Protein AF-A0A4Y2PK32-F1 (afdb_monomer)

Structure (mmCIF, N/CA/C/O backbone):
data_AF-A0A4Y2PK32-F1
#
_entry.id   AF-A0A4Y2PK32-F1
#
loop_
_atom_site.group_PDB
_atom_site.id
_atom_site.type_symbol
_atom_site.label_atom_id
_atom_site.label_alt_id
_atom_site.label_comp_id
_atom_site.label_asym_id
_atom_site.label_entity_id
_atom_site.label_seq_id
_atom_site.pdbx_PDB_ins_code
_atom_site.Cartn_x
_atom_site.Cartn_y
_atom_site.Cartn_z
_atom_site.occupancy
_atom_site.B_iso_or_equiv
_atom_site.auth_seq_id
_atom_site.auth_comp_id
_atom_site.auth_asym_id
_atom_site.auth_atom_id
_atom_site.pdbx_PDB_model_num
ATOM 1 N N . CYS A 1 1 ? -8.633 -2.587 -7.551 1.00 65.75 1 CYS A N 1
ATOM 2 C CA . CYS A 1 1 ? -8.317 -3.876 -6.896 1.00 65.75 1 CYS 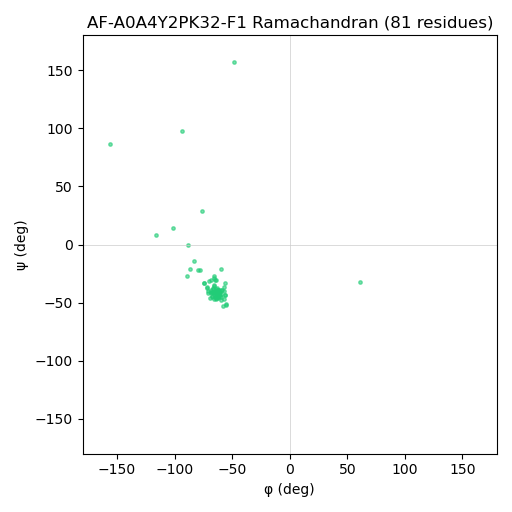A CA 1
ATOM 3 C C . CYS A 1 1 ? -9.591 -4.496 -6.324 1.00 65.75 1 CYS A C 1
ATOM 5 O O . CYS A 1 1 ? -9.893 -4.269 -5.161 1.00 65.75 1 CYS A O 1
ATOM 7 N N . VAL A 1 2 ? -10.351 -5.249 -7.131 1.00 83.19 2 VAL A N 1
ATOM 8 C CA . VAL A 1 2 ? -11.651 -5.816 -6.708 1.00 83.19 2 VAL A CA 1
ATOM 9 C C . VAL A 1 2 ? -11.497 -6.727 -5.481 1.00 83.19 2 VAL A C 1
ATOM 11 O O . VAL A 1 2 ? -12.287 -6.625 -4.550 1.00 83.19 2 VAL A O 1
ATOM 14 N N . GLY A 1 3 ? -10.422 -7.525 -5.421 1.00 84.62 3 GLY A N 1
ATOM 15 C CA . GLY A 1 3 ?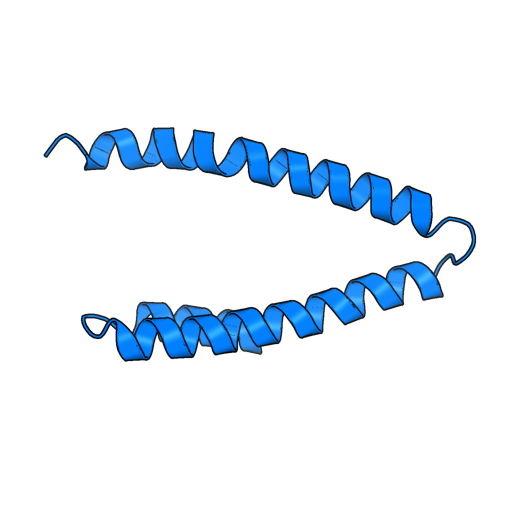 -10.121 -8.389 -4.271 1.00 84.62 3 GLY A CA 1
ATOM 16 C C . GLY A 1 3 ? -9.842 -7.631 -2.965 1.00 84.62 3 GLY A C 1
ATOM 17 O O . GLY A 1 3 ? -10.343 -8.023 -1.918 1.00 84.62 3 GLY A O 1
ATOM 18 N N . TYR A 1 4 ? -9.120 -6.506 -3.021 1.00 87.31 4 TYR A N 1
ATOM 19 C CA . TYR A 1 4 ? -8.874 -5.664 -1.841 1.00 87.31 4 TYR A CA 1
ATOM 20 C C . TYR A 1 4 ? -10.165 -5.004 -1.339 1.00 87.31 4 TYR A C 1
ATOM 22 O O . TYR A 1 4 ? -10.461 -5.046 -0.148 1.00 87.31 4 TYR A O 1
ATOM 30 N N . SER A 1 5 ? -10.968 -4.447 -2.253 1.00 88.44 5 SER A N 1
ATOM 31 C CA . SER A 1 5 ? -12.240 -3.797 -1.914 1.00 88.44 5 SER A CA 1
ATOM 32 C C . SER A 1 5 ? -13.244 -4.777 -1.304 1.00 88.44 5 SER A C 1
ATOM 34 O O . SER A 1 5 ? -13.855 -4.464 -0.287 1.00 88.44 5 SER A O 1
ATOM 36 N N . LEU A 1 6 ? -13.376 -5.978 -1.877 1.00 87.00 6 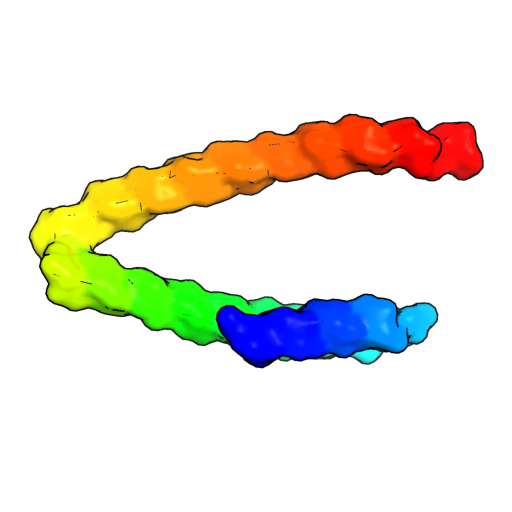LEU A N 1
ATOM 37 C CA . LEU A 1 6 ? -14.222 -7.039 -1.320 1.00 87.00 6 LEU A CA 1
ATOM 38 C C . LEU A 1 6 ? -13.731 -7.496 0.057 1.00 87.00 6 LEU A C 1
ATOM 40 O O . LEU A 1 6 ? -14.543 -7.689 0.958 1.00 87.00 6 LEU A O 1
ATOM 44 N N . GLY A 1 7 ? -12.412 -7.618 0.236 1.00 85.81 7 GLY A N 1
ATOM 45 C CA . GLY A 1 7 ? -11.812 -7.962 1.521 1.00 85.81 7 GLY A CA 1
ATOM 46 C C . GLY A 1 7 ? -12.123 -6.933 2.612 1.00 85.81 7 GLY A C 1
ATOM 47 O O . GLY A 1 7 ? -12.535 -7.315 3.703 1.00 85.81 7 GLY A O 1
ATOM 48 N N . LEU A 1 8 ? -12.025 -5.634 2.307 1.00 85.44 8 LEU A N 1
ATOM 49 C CA . LEU A 1 8 ? -12.370 -4.567 3.255 1.00 85.44 8 LEU A CA 1
ATOM 50 C C . LEU A 1 8 ? -13.865 -4.518 3.586 1.00 85.44 8 LEU A C 1
ATOM 52 O O . LEU A 1 8 ? -14.220 -4.343 4.748 1.00 85.44 8 LEU A O 1
ATOM 56 N N . ILE A 1 9 ? -14.745 -4.709 2.600 1.00 87.38 9 ILE A N 1
ATOM 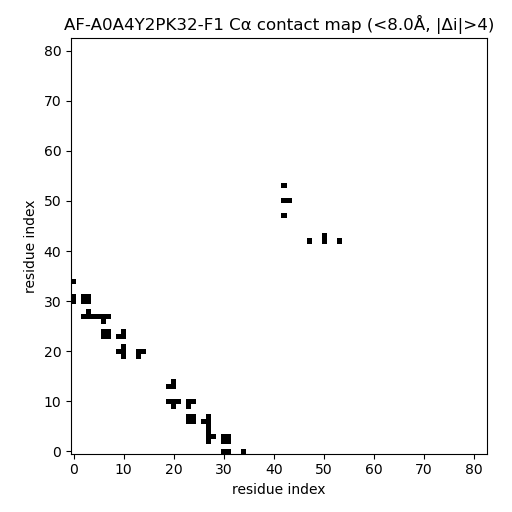57 C CA . ILE A 1 9 ? -16.193 -4.793 2.852 1.00 87.38 9 ILE A CA 1
ATOM 58 C C . ILE A 1 9 ? -16.499 -5.995 3.759 1.00 87.38 9 ILE A C 1
ATOM 60 O O . ILE A 1 9 ? -17.302 -5.882 4.683 1.00 87.38 9 ILE A O 1
ATOM 64 N N . GLY A 1 10 ? -15.810 -7.122 3.553 1.00 82.88 10 GLY A N 1
ATOM 65 C CA . GLY A 1 10 ? -15.899 -8.290 4.429 1.00 82.88 10 GLY A CA 1
ATOM 66 C C . GLY A 1 10 ? -15.446 -8.002 5.863 1.00 82.88 10 GLY A C 1
ATOM 67 O O . GLY A 1 10 ? -16.118 -8.412 6.804 1.00 82.88 10 GLY A O 1
ATOM 68 N N . VAL A 1 11 ? -14.360 -7.243 6.045 1.00 84.31 11 VAL A N 1
ATOM 69 C CA . VAL A 1 11 ? -13.882 -6.803 7.371 1.00 84.31 11 VAL A CA 1
ATOM 70 C C . VAL A 1 11 ? -14.911 -5.915 8.078 1.00 84.31 11 VAL A C 1
ATOM 72 O O . VAL A 1 11 ? -15.132 -6.091 9.274 1.00 84.31 11 VAL A O 1
ATOM 75 N N . MET A 1 12 ? -15.578 -5.015 7.347 1.00 82.38 12 MET A N 1
ATOM 76 C CA . MET A 1 12 ? -16.638 -4.149 7.890 1.00 82.38 12 MET A CA 1
ATOM 77 C C . MET A 1 12 ? -17.863 -4.950 8.363 1.00 82.38 12 MET A C 1
ATOM 79 O O . MET A 1 12 ? -18.524 -4.553 9.319 1.00 82.38 12 MET A O 1
ATOM 83 N N . TYR A 1 13 ? -18.152 -6.092 7.727 1.00 79.50 13 TYR A N 1
ATOM 84 C CA . TYR A 1 13 ? -19.249 -6.990 8.108 1.00 79.50 13 TYR A CA 1
ATOM 85 C C . TYR A 1 13 ? -18.878 -8.016 9.191 1.00 79.50 13 TYR A C 1
ATOM 87 O O . TYR A 1 13 ? -19.770 -8.525 9.866 1.00 79.50 13 TYR A O 1
ATOM 95 N N . ALA A 1 14 ? -17.591 -8.316 9.390 1.00 75.62 14 ALA A N 1
ATOM 96 C CA . ALA A 1 14 ? -17.099 -9.342 10.318 1.00 75.62 14 ALA A CA 1
ATOM 97 C C . ALA A 1 14 ? -17.148 -8.929 11.808 1.00 75.62 14 ALA A C 1
ATOM 99 O O . ALA A 1 14 ? -16.311 -9.366 12.592 1.00 75.62 14 ALA A O 1
ATOM 100 N N . GLY A 1 15 ? -18.085 -8.061 12.200 1.00 67.12 15 GLY A N 1
ATOM 101 C CA . GLY A 1 15 ? -18.169 -7.468 13.538 1.00 67.12 15 GLY A CA 1
ATOM 102 C C . GLY A 1 15 ? -18.059 -8.459 14.713 1.00 67.12 15 GLY A C 1
ATOM 103 O O . GLY A 1 15 ? -18.343 -9.645 14.588 1.00 67.12 15 GLY A O 1
ATOM 104 N N . CYS A 1 16 ? -17.665 -7.929 15.880 1.00 64.62 16 CYS A N 1
ATOM 105 C CA . CYS A 1 16 ? -17.446 -8.589 17.185 1.00 64.62 16 CYS A CA 1
ATOM 106 C C . CYS A 1 16 ? -16.362 -9.694 17.242 1.00 64.62 16 CYS A C 1
ATOM 108 O O . CYS A 1 16 ? -15.652 -9.793 18.245 1.00 64.62 16 CYS A O 1
ATOM 110 N N . ASP A 1 17 ? -16.142 -10.458 16.170 1.00 78.62 17 ASP A N 1
ATOM 111 C CA . ASP A 1 17 ? -15.161 -11.547 16.132 1.00 78.62 17 ASP A CA 1
ATOM 112 C C . ASP A 1 17 ? -13.795 -11.089 15.589 1.00 78.62 17 ASP A C 1
ATOM 114 O O . ASP A 1 17 ? -13.530 -11.036 14.383 1.00 78.62 17 ASP A O 1
ATOM 118 N N . ARG A 1 18 ? -12.871 -10.783 16.513 1.00 77.50 18 ARG A N 1
ATOM 119 C CA . ARG A 1 18 ? -11.500 -10.331 16.189 1.00 77.50 18 ARG A CA 1
ATOM 120 C C . ARG A 1 18 ? -10.733 -11.315 15.305 1.00 77.50 18 ARG A C 1
ATOM 122 O O . ARG A 1 18 ? -9.913 -10.889 14.494 1.00 77.50 18 ARG A O 1
ATOM 129 N N . MET A 1 19 ? -10.982 -12.616 15.455 1.00 85.69 19 MET A N 1
ATOM 130 C CA . MET A 1 19 ? -10.255 -13.644 14.710 1.00 85.69 19 MET A CA 1
ATOM 131 C C . MET A 1 19 ? -10.611 -13.629 13.222 1.00 85.69 19 MET A C 1
ATOM 133 O O . MET A 1 19 ? -9.715 -13.612 12.378 1.00 85.69 19 MET A O 1
ATOM 137 N N . TRP A 1 20 ? -11.903 -13.555 12.897 1.00 82.81 20 TRP A N 1
ATOM 138 C CA . TRP A 1 20 ? -12.370 -13.477 11.513 1.00 82.81 20 TRP A CA 1
ATOM 139 C C . TRP A 1 20 ? -11.969 -12.159 10.856 1.00 82.81 20 TRP A C 1
ATOM 141 O O . TRP A 1 20 ? -11.419 -12.172 9.755 1.00 82.81 20 TRP A O 1
ATOM 151 N N . SER A 1 21 ? -12.135 -11.034 11.555 1.00 85.56 21 SER A N 1
ATOM 152 C CA . SER A 1 21 ? -11.733 -9.717 11.046 1.00 85.56 21 SER A CA 1
ATOM 153 C C . SER A 1 21 ? -10.246 -9.672 10.655 1.00 85.56 21 SER A C 1
ATOM 155 O O . SER A 1 21 ? -9.901 -9.219 9.562 1.00 85.56 21 SER A O 1
ATOM 157 N N . ASN A 1 22 ? -9.362 -10.244 11.483 1.00 87.75 22 ASN A N 1
ATOM 158 C CA . ASN A 1 22 ? -7.927 -10.274 11.200 1.00 87.75 22 ASN A CA 1
ATOM 159 C C . ASN A 1 22 ? -7.576 -11.158 9.989 1.00 87.75 22 ASN A C 1
ATOM 161 O O . ASN A 1 22 ? -6.759 -10.769 9.157 1.00 87.75 22 ASN A O 1
ATOM 165 N N . ILE A 1 23 ? -8.212 -12.326 9.846 1.00 89.19 23 ILE A N 1
ATOM 166 C CA . ILE A 1 23 ? -7.979 -13.227 8.702 1.00 89.19 23 ILE A CA 1
ATOM 167 C C . ILE A 1 23 ? -8.412 -12.561 7.390 1.00 89.19 23 ILE A C 1
ATOM 169 O O . ILE A 1 23 ? -7.653 -12.561 6.418 1.00 89.19 23 ILE A O 1
ATOM 173 N N . LEU A 1 24 ? -9.601 -11.948 7.362 1.00 85.56 24 LEU A N 1
ATOM 174 C CA . LEU A 1 24 ? -10.082 -11.227 6.181 1.00 85.56 24 LEU A CA 1
ATOM 175 C C . LEU A 1 24 ? -9.190 -10.023 5.841 1.00 85.56 24 LEU A C 1
ATOM 177 O O . LEU A 1 24 ? -8.922 -9.785 4.661 1.00 85.56 24 LEU A O 1
ATOM 181 N N . ALA A 1 25 ? -8.671 -9.313 6.846 1.00 87.38 25 ALA A N 1
ATOM 182 C CA . ALA A 1 25 ? -7.736 -8.209 6.641 1.00 87.38 25 ALA A CA 1
ATOM 183 C C . ALA A 1 25 ? -6.403 -8.674 6.025 1.00 87.38 25 ALA A C 1
ATOM 185 O O . ALA A 1 25 ? -5.900 -8.028 5.104 1.00 87.38 25 ALA A O 1
ATOM 186 N N . ILE A 1 26 ? -5.857 -9.813 6.471 1.00 90.62 26 ILE A N 1
ATOM 187 C CA . ILE A 1 26 ? -4.631 -10.403 5.900 1.00 90.62 26 ILE A CA 1
ATOM 188 C C . ILE A 1 26 ? -4.849 -10.777 4.431 1.00 90.62 26 ILE A C 1
ATOM 190 O O . ILE A 1 26 ? -4.018 -10.454 3.581 1.00 90.62 26 ILE A O 1
ATOM 194 N N . ILE A 1 27 ? -5.978 -11.418 4.115 1.00 89.44 27 ILE A N 1
ATOM 195 C CA . ILE A 1 27 ? -6.316 -11.797 2.736 1.00 89.44 27 ILE A CA 1
ATOM 196 C C . ILE A 1 27 ? -6.464 -10.545 1.864 1.00 89.44 27 ILE A C 1
ATOM 198 O O . ILE A 1 27 ? -5.900 -10.488 0.770 1.00 89.44 27 ILE A O 1
ATOM 202 N N . ALA A 1 28 ? -7.163 -9.518 2.358 1.00 88.88 28 ALA A N 1
ATOM 203 C CA . ALA A 1 28 ? -7.319 -8.246 1.659 1.00 88.88 28 ALA A CA 1
ATOM 204 C C . ALA A 1 28 ? -5.953 -7.604 1.360 1.00 88.88 28 ALA A C 1
ATOM 206 O O . ALA A 1 28 ? -5.646 -7.324 0.200 1.00 88.88 28 ALA A O 1
ATOM 207 N N . MET A 1 29 ? -5.105 -7.436 2.381 1.00 88.75 29 MET A N 1
ATOM 208 C CA . MET A 1 29 ? -3.739 -6.908 2.245 1.00 88.75 29 MET A CA 1
ATOM 209 C C . MET A 1 29 ? -2.893 -7.732 1.262 1.00 88.75 29 MET A C 1
ATOM 211 O O . MET A 1 29 ? -2.142 -7.159 0.473 1.00 88.75 29 MET A O 1
ATOM 215 N N . GLY A 1 30 ? -3.063 -9.057 1.232 1.00 91.19 30 GLY A N 1
ATOM 216 C CA . GLY A 1 30 ? -2.426 -9.927 0.240 1.00 91.19 30 GLY A CA 1
ATOM 217 C C . GLY A 1 30 ? -2.770 -9.529 -1.200 1.00 91.19 30 GLY A C 1
ATOM 218 O O . GLY A 1 30 ? -1.875 -9.357 -2.029 1.00 91.19 30 GLY A O 1
ATOM 219 N N . PHE A 1 31 ? -4.052 -9.282 -1.493 1.00 89.81 31 PHE A N 1
ATOM 220 C CA . PHE A 1 31 ? -4.485 -8.781 -2.806 1.00 89.81 31 PHE A CA 1
ATOM 221 C C . PHE A 1 31 ? -3.957 -7.375 -3.127 1.00 89.81 31 PHE A C 1
ATOM 223 O O . PHE A 1 31 ? -3.734 -7.066 -4.301 1.00 89.81 31 PHE A O 1
ATOM 230 N N . ALA A 1 32 ? -3.741 -6.522 -2.121 1.00 88.50 32 ALA A N 1
ATOM 231 C CA . ALA A 1 32 ? -3.094 -5.225 -2.325 1.00 88.50 32 ALA A CA 1
ATOM 232 C C . ALA A 1 32 ? -1.619 -5.382 -2.737 1.00 88.50 32 ALA A C 1
ATOM 234 O O . ALA A 1 32 ? -1.171 -4.699 -3.660 1.00 88.50 32 ALA A O 1
ATOM 235 N N . GLY A 1 33 ? -0.894 -6.326 -2.127 1.00 86.94 33 GLY A N 1
ATOM 236 C CA . GLY A 1 33 ? 0.490 -6.649 -2.491 1.00 86.94 33 GLY A CA 1
ATOM 237 C C . GLY A 1 33 ? 0.637 -7.104 -3.946 1.00 86.94 33 GLY A C 1
ATOM 238 O O . GLY A 1 33 ? 1.514 -6.618 -4.660 1.00 86.94 33 GLY A O 1
ATOM 239 N N . PHE A 1 34 ? -0.279 -7.951 -4.431 1.00 85.75 34 PHE A N 1
ATOM 240 C CA . PHE A 1 34 ? -0.297 -8.369 -5.840 1.00 85.75 34 PHE A CA 1
ATOM 241 C C . PHE A 1 34 ? -0.475 -7.196 -6.811 1.00 85.75 34 PHE A C 1
ATOM 243 O O . PHE A 1 34 ? 0.195 -7.138 -7.842 1.00 85.75 34 PHE A O 1
ATOM 250 N N . ALA A 1 35 ? -1.351 -6.242 -6.485 1.00 87.12 35 ALA A N 1
ATOM 251 C CA . ALA A 1 35 ? -1.554 -5.059 -7.317 1.00 87.12 35 ALA A CA 1
ATOM 252 C C . ALA A 1 35 ? -0.311 -4.154 -7.349 1.00 87.12 35 ALA A C 1
ATOM 254 O O . ALA A 1 35 ? 0.037 -3.614 -8.399 1.00 87.12 35 ALA A O 1
ATOM 255 N N . TYR A 1 36 ? 0.381 -4.024 -6.215 1.00 86.06 36 TYR A N 1
ATOM 256 C CA . TYR A 1 36 ? 1.583 -3.203 -6.106 1.00 86.06 36 TYR A CA 1
ATOM 257 C C . TYR A 1 36 ? 2.735 -3.724 -6.976 1.00 86.06 36 TYR A C 1
ATOM 259 O O . TYR A 1 36 ? 3.377 -2.936 -7.674 1.00 86.06 36 TYR A O 1
ATOM 267 N N . CYS A 1 37 ? 2.945 -5.046 -7.013 1.00 87.12 37 CYS A N 1
ATOM 268 C CA . CYS A 1 37 ? 3.922 -5.659 -7.916 1.00 87.12 37 CYS A CA 1
ATOM 269 C C . CYS A 1 37 ? 3.652 -5.294 -9.383 1.00 87.12 37 CYS A C 1
ATOM 271 O O . CYS A 1 37 ? 4.580 -4.910 -10.089 1.00 87.12 37 CYS A O 1
ATOM 273 N N . GLY A 1 38 ? 2.389 -5.335 -9.822 1.00 87.50 38 GLY A N 1
ATOM 274 C CA . GLY A 1 38 ? 2.015 -4.963 -11.191 1.00 87.50 38 GLY A CA 1
ATOM 275 C C . GLY A 1 38 ? 2.332 -3.502 -11.527 1.00 87.50 38 GLY A C 1
ATOM 276 O O . GLY A 1 38 ? 2.870 -3.221 -12.597 1.00 87.50 38 GLY A O 1
ATOM 277 N N . CYS A 1 39 ? 2.068 -2.576 -10.602 1.00 83.88 39 CYS A N 1
ATOM 278 C CA . CYS A 1 39 ? 2.403 -1.161 -10.787 1.00 83.88 39 CYS A CA 1
ATOM 279 C C . CYS A 1 39 ? 3.916 -0.929 -10.901 1.00 83.88 39 CYS A C 1
ATOM 281 O O . CYS A 1 39 ? 4.347 -0.164 -11.762 1.00 83.88 39 CYS A O 1
ATOM 283 N N . MET A 1 40 ? 4.727 -1.603 -10.076 1.00 85.38 40 MET A N 1
ATOM 284 C CA . MET A 1 40 ? 6.189 -1.527 -10.194 1.00 85.38 40 MET A CA 1
ATOM 285 C C . MET A 1 40 ? 6.670 -2.049 -11.554 1.00 85.38 40 MET A C 1
ATOM 287 O O . MET A 1 40 ? 7.502 -1.403 -12.189 1.00 85.38 40 MET A O 1
ATOM 291 N N . THR A 1 41 ? 6.125 -3.176 -12.026 1.00 86.25 41 THR A N 1
ATOM 292 C CA . THR A 1 41 ? 6.495 -3.756 -13.326 1.00 86.25 41 THR A CA 1
ATOM 293 C C . THR A 1 41 ? 6.087 -2.865 -14.507 1.00 86.25 41 THR A C 1
ATOM 295 O O . THR A 1 41 ? 6.824 -2.759 -15.482 1.00 86.25 41 THR A O 1
ATOM 298 N N . ALA A 1 42 ? 4.956 -2.163 -14.420 1.00 87.62 42 ALA A N 1
ATOM 299 C CA . ALA A 1 42 ? 4.515 -1.257 -15.482 1.00 87.62 42 ALA A CA 1
ATOM 300 C C . ALA A 1 42 ? 5.452 -0.045 -15.670 1.00 87.62 42 ALA A C 1
ATOM 302 O O . ALA A 1 42 ? 5.683 0.395 -16.794 1.00 87.62 42 ALA A O 1
ATOM 303 N N . VAL A 1 43 ? 6.031 0.486 -14.585 1.00 80.88 43 VAL A N 1
ATOM 304 C CA . VAL A 1 43 ? 6.949 1.641 -14.652 1.00 80.88 43 VAL A CA 1
ATOM 305 C C . VAL A 1 43 ? 8.293 1.260 -15.278 1.00 80.88 43 VAL A C 1
ATOM 307 O O . VAL A 1 43 ? 8.844 2.023 -16.076 1.00 80.88 43 VAL A O 1
ATOM 310 N N . ILE A 1 44 ? 8.814 0.077 -14.938 1.00 87.12 44 ILE A N 1
ATOM 311 C CA . ILE A 1 44 ? 10.072 -0.430 -15.510 1.00 87.12 44 ILE A CA 1
ATOM 312 C C . ILE A 1 44 ? 9.926 -0.807 -16.988 1.00 87.12 44 ILE A C 1
ATOM 314 O O . ILE A 1 44 ? 10.887 -0.640 -17.734 1.00 87.12 44 ILE A O 1
ATOM 318 N N . ASP A 1 45 ? 8.743 -1.262 -17.411 1.00 86.75 45 ASP A N 1
ATOM 319 C CA . ASP A 1 45 ? 8.449 -1.573 -18.814 1.00 86.75 45 ASP A CA 1
ATOM 320 C C . ASP A 1 45 ? 8.403 -0.300 -19.676 1.00 86.75 45 ASP A C 1
ATOM 322 O O . ASP A 1 45 ? 8.981 -0.245 -20.759 1.00 86.75 45 ASP A O 1
ATOM 326 N N . MET A 1 46 ? 7.799 0.772 -19.153 1.00 83.00 46 MET A N 1
ATOM 327 C CA . MET A 1 46 ? 7.643 2.031 -19.886 1.00 83.00 46 MET A CA 1
ATOM 328 C C . MET A 1 46 ? 8.948 2.843 -19.996 1.00 83.00 46 MET A C 1
ATOM 330 O O . MET A 1 46 ? 9.156 3.540 -20.990 1.00 83.00 46 MET A O 1
ATOM 334 N N . SER A 1 47 ? 9.832 2.793 -18.988 1.00 80.81 47 SER A N 1
ATOM 335 C CA . SER A 1 47 ? 11.112 3.525 -19.011 1.00 80.81 47 SER A CA 1
ATOM 336 C C . SER A 1 47 ? 12.176 2.898 -18.092 1.00 80.81 47 SER A C 1
ATOM 338 O O . SER A 1 47 ? 12.366 3.340 -16.955 1.00 80.81 47 SER A O 1
ATOM 340 N N . PRO A 1 48 ? 12.948 1.902 -18.564 1.00 76.44 48 PRO A N 1
ATOM 341 C CA . PRO A 1 48 ? 13.931 1.223 -17.716 1.00 76.44 48 PRO A CA 1
ATOM 342 C C . PRO A 1 48 ? 15.074 2.149 -17.266 1.00 76.44 48 PRO A C 1
ATOM 344 O O . PRO A 1 48 ? 15.638 1.963 -16.191 1.00 76.44 48 PRO A O 1
ATOM 347 N N . THR A 1 49 ? 15.399 3.185 -18.046 1.00 82.69 49 THR A N 1
ATOM 348 C CA . THR A 1 49 ? 16.492 4.131 -17.755 1.00 82.69 49 THR A CA 1
ATOM 349 C C . THR A 1 49 ? 16.131 5.203 -16.724 1.00 82.69 49 THR A C 1
ATOM 351 O O . THR A 1 49 ? 17.028 5.753 -16.090 1.00 82.69 49 THR A O 1
ATOM 354 N N . PHE A 1 50 ? 14.840 5.494 -16.529 1.00 82.44 50 PHE A N 1
ATOM 355 C CA . PHE A 1 50 ? 14.346 6.505 -15.581 1.00 82.44 50 PHE A CA 1
ATOM 356 C C . PHE A 1 50 ? 13.496 5.885 -14.454 1.00 82.44 50 PHE A C 1
ATOM 358 O O . PHE A 1 50 ? 12.921 6.587 -13.626 1.00 82.44 50 PHE A O 1
ATOM 365 N N . ALA A 1 51 ? 13.442 4.552 -14.371 1.00 81.56 51 ALA A N 1
ATOM 366 C CA . ALA A 1 51 ? 12.633 3.840 -13.386 1.00 81.56 51 ALA A CA 1
ATOM 367 C C . ALA A 1 51 ? 12.975 4.222 -11.934 1.00 81.56 51 ALA A C 1
ATOM 369 O O . ALA A 1 51 ? 12.079 4.413 -11.112 1.00 81.56 51 ALA A O 1
ATOM 370 N N . GLY A 1 52 ? 14.266 4.390 -11.621 1.00 83.69 52 GLY A N 1
ATOM 371 C CA . GLY A 1 52 ? 14.721 4.713 -10.265 1.00 83.69 52 GLY A CA 1
ATOM 372 C C . GLY A 1 52 ? 14.273 6.095 -9.782 1.00 83.69 52 GLY A C 1
ATOM 373 O O . GLY A 1 52 ? 13.812 6.239 -8.651 1.00 83.69 52 GLY A O 1
ATOM 374 N N . THR A 1 53 ? 14.349 7.113 -10.639 1.00 89.00 53 THR A N 1
ATOM 375 C CA . THR A 1 53 ? 13.931 8.482 -10.301 1.00 89.00 53 THR A CA 1
ATOM 376 C C . THR A 1 53 ? 12.412 8.584 -10.175 1.00 89.00 53 THR A C 1
ATOM 378 O O . THR A 1 53 ? 11.929 9.184 -9.217 1.00 89.00 53 THR A O 1
ATOM 381 N N . VAL A 1 54 ? 11.647 7.948 -11.069 1.00 87.25 54 VAL A N 1
ATOM 382 C CA . VAL A 1 54 ? 10.170 7.922 -11.002 1.00 87.25 54 VAL A CA 1
ATOM 383 C C . VAL A 1 54 ? 9.680 7.196 -9.751 1.00 87.25 54 VAL A C 1
ATOM 385 O O . VAL A 1 54 ? 8.787 7.694 -9.059 1.00 87.25 54 VAL A O 1
ATOM 388 N N . MET A 1 55 ? 10.274 6.047 -9.416 1.00 86.62 55 MET A N 1
ATOM 389 C CA . MET A 1 55 ? 9.935 5.329 -8.184 1.00 86.62 55 MET A CA 1
ATOM 390 C C . MET A 1 55 ? 10.351 6.094 -6.927 1.00 86.62 55 MET A C 1
ATOM 392 O O . MET A 1 55 ? 9.607 6.088 -5.944 1.00 86.62 55 MET A O 1
ATOM 396 N N . GLY A 1 56 ? 11.496 6.780 -6.959 1.00 90.00 56 GLY A N 1
ATOM 397 C CA . GLY A 1 56 ? 11.933 7.659 -5.877 1.00 90.00 56 GLY A CA 1
ATOM 398 C C . GLY A 1 56 ? 10.932 8.785 -5.619 1.00 90.00 56 GLY A C 1
ATOM 399 O O . GLY A 1 56 ? 10.505 8.969 -4.482 1.00 90.00 56 GLY A O 1
ATOM 400 N N . LEU A 1 57 ? 10.485 9.469 -6.679 1.00 91.50 57 LEU A N 1
ATOM 401 C CA . LEU A 1 57 ? 9.460 10.516 -6.596 1.00 91.50 57 LEU A CA 1
ATOM 402 C C . LEU A 1 57 ? 8.106 9.976 -6.114 1.00 91.50 57 LEU A C 1
ATOM 404 O O . LEU A 1 57 ? 7.436 10.594 -5.293 1.00 91.50 57 LEU A O 1
ATOM 408 N N . SER A 1 58 ? 7.700 8.800 -6.590 1.00 90.00 58 SER A N 1
ATOM 409 C CA . SER A 1 58 ? 6.449 8.171 -6.146 1.00 90.00 58 SER A CA 1
ATOM 410 C C . SER A 1 58 ? 6.497 7.815 -4.658 1.00 90.00 58 SER A C 1
ATOM 412 O O . SER A 1 58 ? 5.525 8.020 -3.932 1.00 90.00 58 SER A O 1
ATOM 414 N N . SER A 1 59 ? 7.646 7.324 -4.186 1.00 90.38 59 SER A N 1
ATOM 415 C CA . SER A 1 59 ? 7.839 6.930 -2.788 1.00 90.38 59 SER A CA 1
ATOM 416 C C . SER A 1 59 ? 7.915 8.134 -1.853 1.00 90.38 59 SER A C 1
ATOM 418 O O . SER A 1 59 ? 7.383 8.068 -0.747 1.00 90.38 59 SER A O 1
ATOM 420 N N . THR A 1 60 ? 8.519 9.251 -2.279 1.00 93.81 60 THR A N 1
ATOM 421 C CA . THR A 1 60 ? 8.509 10.486 -1.480 1.00 93.81 60 THR A CA 1
ATOM 422 C C . THR A 1 60 ? 7.097 11.036 -1.341 1.00 93.81 60 THR A C 1
ATOM 424 O O . THR A 1 60 ? 6.686 11.313 -0.218 1.00 93.81 60 THR A O 1
ATOM 427 N N . LEU A 1 61 ? 6.316 11.094 -2.426 1.00 93.75 61 LEU A N 1
ATOM 428 C CA . LEU A 1 61 ? 4.908 11.510 -2.364 1.00 93.75 61 LEU A CA 1
ATOM 429 C C . LEU A 1 61 ? 4.076 10.592 -1.454 1.00 93.75 61 LEU A C 1
ATOM 431 O O . LEU A 1 61 ? 3.338 11.083 -0.598 1.0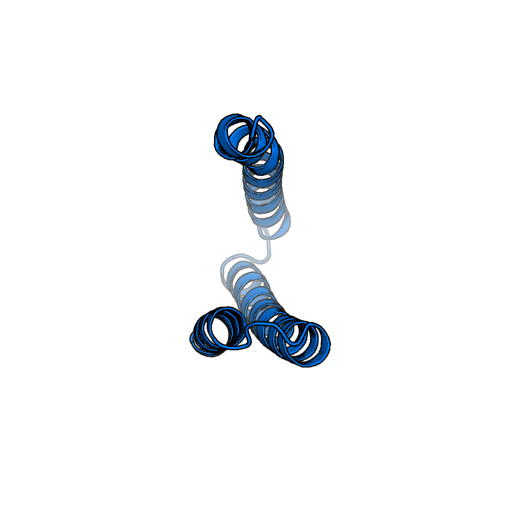0 93.75 61 LEU A O 1
ATOM 435 N N . ALA A 1 62 ? 4.240 9.272 -1.585 1.00 91.00 62 ALA A N 1
ATOM 436 C CA . ALA A 1 62 ? 3.551 8.293 -0.743 1.00 91.00 62 ALA A CA 1
ATOM 437 C C . ALA A 1 62 ? 3.958 8.397 0.740 1.00 91.00 62 ALA A C 1
ATOM 439 O O . ALA A 1 62 ? 3.123 8.268 1.641 1.00 91.00 62 ALA A O 1
ATOM 440 N N . SER A 1 63 ? 5.237 8.659 1.018 1.00 94.12 63 SER A N 1
ATOM 441 C CA . SER A 1 63 ? 5.722 8.869 2.383 1.00 94.12 63 SER A CA 1
ATOM 442 C C . SER A 1 63 ? 5.177 10.170 2.972 1.00 94.12 63 SER A C 1
ATOM 444 O O . SER A 1 63 ? 4.794 10.192 4.141 1.00 94.12 63 SER A O 1
ATOM 446 N N . THR A 1 64 ? 5.091 11.241 2.177 1.00 95.06 64 THR A N 1
ATOM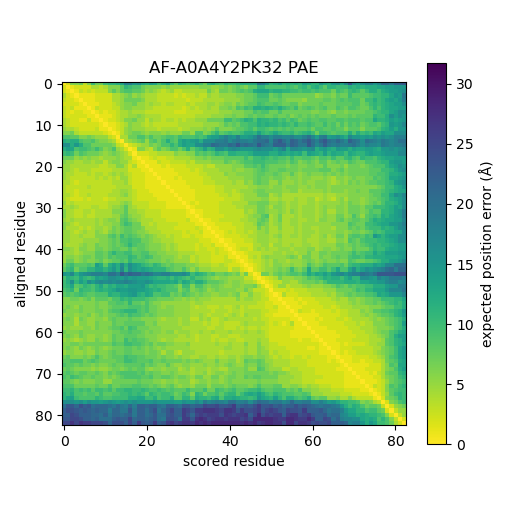 447 C CA . T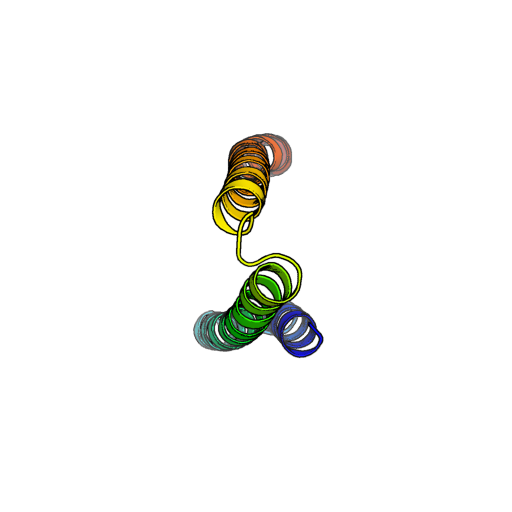HR A 1 64 ? 4.505 12.515 2.611 1.00 95.06 64 THR A CA 1
ATOM 448 C C . THR A 1 64 ? 3.029 12.348 2.964 1.00 95.06 64 THR A C 1
ATOM 450 O O . THR A 1 64 ? 2.618 12.775 4.042 1.00 95.06 64 THR A O 1
ATOM 453 N N . SER A 1 65 ? 2.237 11.665 2.129 1.00 92.88 65 SER A N 1
ATOM 454 C CA . SER A 1 65 ? 0.826 11.401 2.445 1.00 92.88 65 SER A CA 1
ATOM 455 C C . SER A 1 65 ? 0.664 10.541 3.699 1.00 92.88 65 SER A C 1
ATOM 457 O O . SER A 1 65 ? -0.208 10.811 4.523 1.00 92.88 65 SER A O 1
ATOM 459 N N . SER A 1 66 ? 1.535 9.543 3.880 1.00 92.00 66 SER A N 1
ATOM 460 C CA . SER A 1 66 ? 1.498 8.652 5.047 1.00 92.00 66 SER A CA 1
ATOM 461 C C . SER A 1 66 ? 1.866 9.369 6.345 1.00 92.00 66 SER A C 1
ATOM 463 O O . SER A 1 66 ? 1.342 9.020 7.394 1.00 92.00 66 SER A O 1
ATOM 465 N N . PHE A 1 67 ? 2.727 10.387 6.285 1.00 93.56 67 PHE A N 1
ATOM 466 C CA . PHE A 1 67 ? 3.074 11.212 7.444 1.00 93.56 67 PHE A CA 1
ATOM 467 C C . PHE A 1 67 ? 1.927 12.141 7.869 1.00 93.56 67 PHE A C 1
ATOM 469 O O . PHE A 1 67 ? 1.694 12.342 9.059 1.00 93.56 67 PHE A O 1
ATOM 476 N N . ILE A 1 68 ? 1.182 12.683 6.902 1.00 94.19 68 ILE A N 1
ATOM 477 C CA . ILE A 1 68 ? 0.062 13.606 7.153 1.00 94.19 68 ILE A CA 1
ATOM 478 C C . ILE A 1 68 ? -1.166 12.859 7.695 1.00 94.19 68 ILE A C 1
ATOM 480 O O . ILE A 1 68 ? -1.911 13.392 8.517 1.00 94.19 68 ILE A O 1
ATOM 484 N N . PHE A 1 69 ? -1.367 11.612 7.268 1.00 92.50 69 PHE A N 1
ATOM 485 C CA . PHE A 1 69 ? -2.528 10.801 7.631 1.00 92.50 69 PHE A CA 1
ATOM 486 C C . PHE A 1 69 ? -2.760 10.630 9.151 1.00 92.50 69 PHE A C 1
ATOM 488 O O . PHE A 1 69 ? -3.862 10.939 9.596 1.00 92.50 69 PHE A O 1
ATOM 495 N N . PRO A 1 70 ? -1.787 10.206 9.986 1.00 90.25 70 PRO A N 1
ATOM 496 C CA . PRO A 1 70 ? -1.997 10.057 11.428 1.00 90.25 70 PRO A CA 1
ATOM 497 C C . PRO A 1 70 ? -2.245 11.390 12.140 1.00 90.25 70 PRO A C 1
ATOM 499 O O . PRO A 1 70 ? -2.964 11.413 13.133 1.00 90.25 70 PRO A O 1
ATOM 502 N N . VAL A 1 71 ? -1.703 12.501 11.631 1.00 90.88 71 VAL A N 1
ATOM 503 C CA . VAL A 1 71 ? -2.006 13.841 12.157 1.00 90.88 71 VAL A CA 1
ATOM 504 C C . VAL A 1 71 ? -3.478 14.172 11.910 1.00 90.88 71 VAL A C 1
ATOM 506 O O . VAL A 1 71 ? -4.179 14.580 12.832 1.00 90.88 71 VAL A O 1
ATOM 509 N N . LEU A 1 72 ? -3.969 13.929 10.691 1.00 90.12 72 LEU A N 1
ATOM 510 C CA . LEU A 1 72 ? -5.369 14.149 10.327 1.00 90.12 72 LEU A CA 1
ATOM 511 C C . LEU A 1 72 ? -6.326 13.232 11.105 1.00 90.12 72 LEU A C 1
ATOM 513 O O . LEU A 1 72 ? -7.319 13.708 11.645 1.00 90.12 72 LEU A O 1
ATOM 517 N N . VAL A 1 73 ? -6.016 11.935 11.198 1.00 90.75 73 VAL A N 1
ATOM 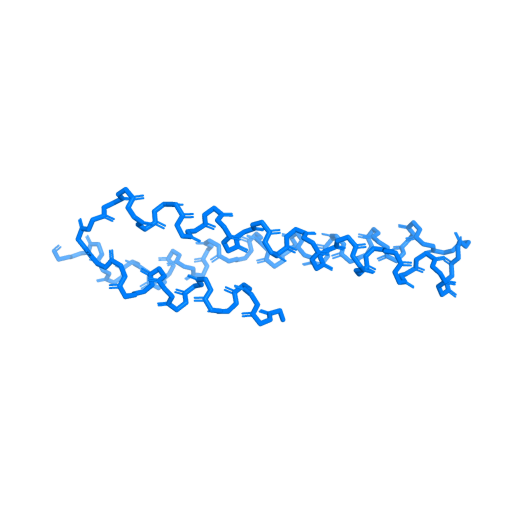518 C CA . VAL A 1 73 ? -6.798 10.969 11.991 1.00 90.75 73 VAL A CA 1
ATOM 519 C C . VAL A 1 73 ? -6.788 11.353 13.467 1.00 90.75 73 VAL A C 1
ATOM 521 O O . VAL A 1 73 ? -7.824 11.287 14.114 1.00 90.75 73 VAL A O 1
ATOM 524 N N . GLY A 1 74 ? -5.653 11.831 13.985 1.00 87.25 74 GLY A N 1
ATOM 525 C CA . GLY A 1 74 ? -5.562 12.388 15.328 1.00 87.25 74 GLY A CA 1
ATOM 526 C C . GLY A 1 74 ? -6.566 13.518 15.535 1.00 87.25 74 GLY A C 1
ATOM 527 O O . GLY A 1 74 ? -7.351 13.456 16.473 1.00 87.25 74 GLY A O 1
ATOM 528 N N . PHE A 1 75 ? -6.610 14.515 14.647 1.00 86.81 75 PHE A N 1
ATOM 529 C CA . PHE A 1 75 ? -7.598 15.598 14.737 1.00 86.81 75 PHE A CA 1
ATOM 530 C C . PHE A 1 75 ? -9.050 15.105 14.670 1.00 86.81 75 PHE A C 1
ATOM 532 O O . PHE A 1 75 ? -9.877 15.608 15.421 1.00 86.81 75 PHE A O 1
ATOM 539 N N . MET A 1 76 ? -9.345 14.109 13.830 1.00 82.75 76 MET A N 1
ATOM 540 C CA . MET A 1 76 ? -10.689 13.525 13.701 1.00 82.75 76 MET A CA 1
ATOM 541 C C . MET A 1 76 ? -11.112 12.734 14.953 1.00 82.75 76 MET A C 1
ATOM 543 O O . MET A 1 76 ? -12.245 12.853 15.401 1.00 82.75 76 MET A O 1
ATOM 547 N N . THR A 1 77 ? -10.201 11.960 15.553 1.00 84.56 77 THR A N 1
ATOM 548 C CA . THR A 1 77 ? -10.481 11.116 16.732 1.00 84.56 77 THR A CA 1
ATOM 549 C C . THR A 1 77 ? -10.399 11.878 18.063 1.00 84.56 77 THR A C 1
ATOM 551 O O . THR A 1 77 ? -10.899 11.393 19.077 1.00 84.56 77 THR A O 1
ATOM 554 N N . ASN A 1 78 ? -9.826 13.090 18.113 1.00 66.19 78 ASN A N 1
ATOM 555 C CA . ASN A 1 78 ? -9.813 13.899 19.346 1.00 66.19 78 ASN A CA 1
ATOM 556 C C . ASN A 1 78 ? -11.231 14.227 19.869 1.00 66.19 78 ASN A C 1
ATOM 558 O O . ASN A 1 78 ? -11.386 14.482 21.061 1.00 66.19 78 ASN A O 1
ATOM 562 N N . GLU A 1 79 ? -12.265 14.162 19.025 1.00 58.62 79 GLU A N 1
ATOM 563 C CA . GLU A 1 79 ? -13.665 14.313 19.453 1.00 58.62 79 GLU A CA 1
ATOM 564 C C . GLU A 1 79 ? -14.226 13.036 20.116 1.00 58.62 79 GLU A C 1
ATOM 566 O O . GLU A 1 79 ? -15.143 13.106 20.929 1.00 58.62 79 GLU A O 1
ATOM 571 N N . GLU A 1 80 ? -13.633 11.871 19.838 1.00 56.09 80 GLU A N 1
ATOM 572 C CA . GLU A 1 80 ? -14.108 10.544 20.263 1.00 56.09 80 GLU A CA 1
ATOM 573 C C . GLU A 1 80 ? -13.547 10.121 21.635 1.00 56.09 80 GLU A C 1
ATOM 575 O O . GLU A 1 80 ? -14.173 9.344 22.348 1.00 56.09 80 GLU A O 1
ATOM 580 N N . VAL A 1 81 ? -12.370 10.632 22.023 1.00 53.88 81 VAL A N 1
ATOM 581 C CA . VAL A 1 81 ? -11.642 10.237 23.254 1.00 53.88 81 VAL A CA 1
ATOM 582 C C . VAL A 1 81 ? -12.062 11.058 24.492 1.00 53.88 81 VAL A C 1
ATOM 584 O O . VAL A 1 81 ? -11.567 10.825 25.593 1.00 53.88 81 VAL A O 1
ATOM 587 N N . SER A 1 82 ? -12.991 12.010 24.345 1.00 39.88 82 SER A N 1
ATOM 588 C CA . SER A 1 82 ? -13.494 12.855 25.447 1.00 39.88 82 SER A CA 1
ATOM 589 C C . SER A 1 82 ? -14.867 12.449 26.010 1.00 39.88 82 SER A C 1
ATOM 591 O O . SER A 1 82 ? -15.45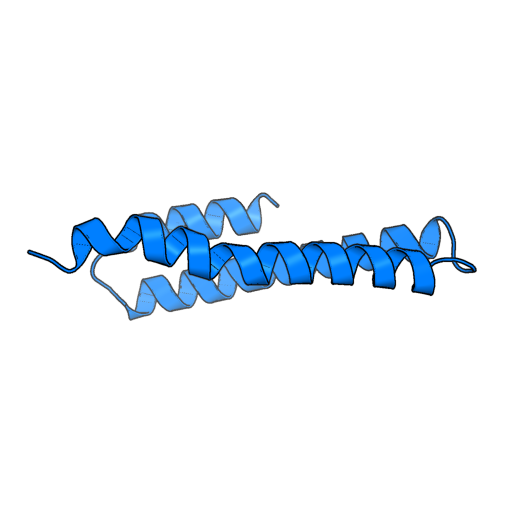7 13.220 26.769 1.00 39.88 82 SER A O 1
ATOM 593 N N . MET A 1 83 ? -15.357 11.242 25.693 1.00 37.56 83 MET A N 1
ATOM 594 C CA . MET A 1 83 ? -16.587 10.666 26.262 1.00 37.56 83 MET A CA 1
ATOM 595 C C . MET A 1 83 ? -16.324 9.358 27.011 1.00 37.56 83 MET A C 1
ATOM 597 O O . MET A 1 83 ? -15.531 8.533 26.508 1.00 37.56 83 MET A O 1
#

Radius of gyration: 17.45 Å; Cα contacts (8 Å, |Δi|>4): 33; chains: 1; bounding box: 36×29×46 Å

Secondary structure (DSSP, 8-state):
-HHHHHHHHHHHHSTT-HHHHHHHHHHHHHHHHHHHHHHHHHHHHH-TTTHHHHHHHHHHHHHHHHHHHHHHHHHHHTTTTT-

Foldseek 3Di:
DVQLVVLVVQLVVVPPDPVSNVVSNVRSVVVVVVVVVVVLVVLCVVPVPCSVVVVVVVVVVVVVVVVVVVVVVCVVCVVVVPD

Mean predicted aligned error: 7.59 Å

pLDDT: mean 83.62, std 10.81, range [37.56, 95.06]

Solvent-accessible surface area (backbone atoms only — not comparable to full-atom values): 4609 Å² total; per-residue (Å²): 109,71,61,29,55,54,21,51,54,48,34,72,68,36,66,96,42,67,68,59,25,51,53,35,46,52,53,14,52,50,45,47,52,57,54,51,55,53,56,57,52,52,47,42,71,78,35,68,92,52,31,69,61,54,52,49,53,52,50,51,54,53,50,53,53,59,60,51,44,60,58,52,51,47,64,66,46,60,72,63,76,77,112

Organism: Araneus ventricosus (NCBI:txid182803)

Sequence (83 aa):
CVGYSLGLIGVMYAGCDRMWSNILAIIAMGFAGFAYCGCMTAVIDMSPTFAGTVMGLSSTLASTSSFIFPVLVGFMTNEEVSM

InterPro domains:
  IPR036259 MFS transporter superfamily [SSF103473] (2-77)
  IPR050382 Major Facilitator Superfamily Sodium/Anion Cotransporter [PTHR11662] (3-79)

Nearest PDB structures (foldseek):
  3umh-assembly1_A  TM=4.239E-01  e=5.068E+00  Homo sapiens
  3umk-assembly1_A  TM=4.287E-01  e=6.177E+00  Homo sapiens